Protein AF-A0A3A9H218-F1 (afdb_monomer)

Secondary structure (DSSP, 8-state):
--EE-TTS-EESSHHHHHHHHHHHHHHHHHHHHHHHHHHHHHHHHHHHHHHHHHHHHHHHHHHT-SS------HHHHHHHH--

Structure (mmCIF, N/CA/C/O backbone):
data_AF-A0A3A9H218-F1
#
_entry.id   AF-A0A3A9H218-F1
#
loop_
_atom_site.group_PDB
_atom_site.id
_atom_site.type_symbol
_atom_site.label_atom_id
_atom_site.label_alt_id
_atom_site.label_comp_id
_atom_site.label_asym_id
_atom_site.label_entity_id
_atom_site.label_seq_id
_atom_site.pdbx_PDB_ins_code
_atom_site.Cartn_x
_atom_site.Cartn_y
_atom_site.Cartn_z
_atom_site.occupancy
_atom_site.B_iso_or_equiv
_atom_site.auth_seq_id
_atom_site.auth_comp_id
_atom_site.auth_asym_id
_atom_site.auth_atom_id
_atom_site.pdbx_PDB_model_num
ATOM 1 N N . MET A 1 1 ? 25.110 1.908 -38.944 1.00 82.50 1 MET A N 1
ATOM 2 C CA . MET A 1 1 ? 24.326 0.829 -38.299 1.00 82.50 1 MET A CA 1
ATOM 3 C C . MET A 1 1 ? 23.173 1.470 -37.542 1.00 82.50 1 MET A C 1
ATOM 5 O O . MET A 1 1 ? 23.287 2.647 -37.230 1.00 82.50 1 MET A O 1
ATOM 9 N N . ARG A 1 2 ? 22.072 0.752 -37.300 1.00 89.69 2 ARG A N 1
ATOM 10 C CA . ARG A 1 2 ? 21.004 1.196 -36.387 1.00 89.69 2 ARG A CA 1
ATOM 11 C C . ARG A 1 2 ? 21.034 0.323 -35.138 1.00 89.69 2 ARG A C 1
ATOM 13 O O . ARG A 1 2 ? 21.377 -0.851 -35.250 1.00 89.69 2 ARG A O 1
ATOM 20 N N . TYR A 1 3 ? 20.675 0.899 -34.000 1.00 91.88 3 TYR A N 1
ATOM 21 C CA . TYR A 1 3 ? 20.674 0.229 -32.701 1.00 91.88 3 TYR A CA 1
ATOM 22 C C . TYR A 1 3 ? 19.232 -0.008 -32.262 1.00 91.88 3 TYR A C 1
ATOM 24 O O . TYR A 1 3 ? 18.367 0.814 -32.558 1.00 91.88 3 TYR A O 1
ATOM 32 N N . ILE A 1 4 ? 18.960 -1.141 -31.622 1.00 92.50 4 ILE A N 1
ATOM 33 C CA . ILE A 1 4 ? 17.617 -1.529 -31.184 1.00 92.50 4 ILE A CA 1
ATOM 34 C C . ILE A 1 4 ? 17.694 -1.811 -29.689 1.00 92.50 4 ILE A C 1
ATOM 36 O O . ILE A 1 4 ? 18.536 -2.605 -29.280 1.00 92.50 4 ILE A O 1
ATOM 40 N N . SER A 1 5 ? 16.841 -1.159 -28.904 1.00 90.75 5 SER A N 1
ATOM 41 C CA . SER A 1 5 ? 16.723 -1.397 -27.464 1.00 90.75 5 SER A CA 1
ATOM 42 C C . SER A 1 5 ? 15.838 -2.602 -27.149 1.00 90.75 5 SER A C 1
ATOM 44 O O . SER A 1 5 ? 15.033 -3.035 -27.977 1.00 90.75 5 SER A O 1
ATOM 46 N N . ASP A 1 6 ? 15.900 -3.072 -25.902 1.00 88.62 6 ASP A N 1
ATOM 47 C CA . ASP A 1 6 ? 15.066 -4.172 -25.387 1.00 88.62 6 ASP A CA 1
ATOM 48 C C . ASP A 1 6 ? 13.543 -3.940 -25.525 1.00 88.62 6 ASP A C 1
ATOM 50 O O . ASP A 1 6 ? 12.767 -4.894 -25.566 1.00 88.62 6 ASP A O 1
ATOM 54 N N . ASP A 1 7 ? 13.086 -2.681 -25.606 1.00 90.38 7 ASP A N 1
ATOM 55 C CA . ASP A 1 7 ? 11.682 -2.314 -25.860 1.00 90.38 7 ASP A CA 1
ATOM 56 C C . ASP A 1 7 ? 11.354 -2.127 -27.357 1.00 90.38 7 ASP A C 1
ATOM 58 O O . ASP A 1 7 ? 10.336 -1.521 -27.698 1.00 90.38 7 ASP A O 1
ATOM 62 N N . ASN A 1 8 ? 12.194 -2.662 -28.252 1.00 90.69 8 ASN A N 1
ATOM 63 C CA . ASN A 1 8 ? 12.088 -2.600 -29.715 1.00 90.69 8 ASN A CA 1
ATOM 64 C C . ASN A 1 8 ? 12.112 -1.178 -30.307 1.00 90.69 8 ASN A C 1
ATOM 66 O O . ASN A 1 8 ? 11.651 -0.967 -31.435 1.00 90.69 8 ASN A O 1
ATOM 70 N N . LYS A 1 9 ? 12.655 -0.184 -29.592 1.00 92.12 9 LYS A N 1
ATOM 71 C CA . LYS A 1 9 ? 12.873 1.153 -30.161 1.00 92.12 9 LYS A CA 1
ATOM 72 C C . LYS A 1 9 ? 14.173 1.195 -30.944 1.00 92.12 9 LYS A C 1
ATOM 74 O O . LYS A 1 9 ? 15.174 0.611 -30.549 1.00 92.12 9 LYS A O 1
ATOM 79 N N . VAL A 1 10 ? 14.146 1.911 -32.064 1.00 93.50 10 VAL A N 1
ATOM 80 C CA . VAL A 1 10 ? 15.288 2.028 -32.972 1.00 93.50 10 VAL A CA 1
ATOM 81 C C . VAL A 1 10 ? 15.953 3.386 -32.786 1.00 93.50 10 VAL A C 1
ATOM 83 O O . VAL A 1 10 ? 15.286 4.417 -32.865 1.00 93.50 10 VAL A O 1
ATOM 86 N N . PHE A 1 11 ? 17.268 3.378 -32.603 1.00 95.06 11 PHE A N 1
ATOM 87 C CA . PHE A 1 11 ? 18.107 4.553 -32.396 1.00 95.06 11 PHE A CA 1
ATOM 88 C C . PHE A 1 11 ? 19.167 4.679 -33.490 1.00 95.06 11 PHE A C 1
ATOM 90 O O . PHE A 1 11 ? 19.560 3.698 -34.139 1.00 95.06 11 PHE A O 1
ATOM 97 N N . ASN A 1 12 ? 19.630 5.911 -33.699 1.00 93.19 12 ASN A N 1
ATOM 98 C CA . ASN A 1 12 ? 20.641 6.213 -34.709 1.00 93.19 12 ASN A CA 1
ATOM 99 C C . ASN A 1 12 ? 22.056 6.002 -34.168 1.00 93.19 12 ASN A C 1
ATOM 101 O O . ASN A 1 12 ? 22.960 5.683 -34.939 1.00 93.19 12 ASN A O 1
ATOM 105 N N . THR A 1 13 ? 22.237 6.142 -32.853 1.00 94.00 13 THR A N 1
ATOM 106 C CA . THR A 1 13 ? 23.520 5.935 -32.178 1.00 94.00 13 THR A CA 1
ATOM 107 C C . THR A 1 13 ? 23.403 4.937 -31.030 1.00 94.00 13 THR A C 1
ATOM 109 O O . THR A 1 13 ? 22.342 4.763 -30.429 1.00 94.00 13 THR A O 1
ATOM 112 N N . GLU A 1 14 ? 24.520 4.285 -30.713 1.00 92.31 14 GLU A N 1
ATOM 113 C CA . GLU A 1 14 ? 24.626 3.379 -29.566 1.00 92.31 14 GLU A CA 1
ATOM 114 C C . GLU A 1 14 ? 24.402 4.116 -28.248 1.00 92.31 14 GLU A C 1
ATOM 116 O O . GLU A 1 14 ? 23.744 3.607 -27.345 1.00 92.31 14 GLU A O 1
ATOM 121 N N . GLN A 1 15 ? 24.917 5.346 -28.166 1.00 93.44 15 GLN A N 1
ATOM 122 C CA . GLN A 1 15 ? 24.805 6.183 -26.983 1.00 93.44 15 GLN A CA 1
ATOM 123 C C . GLN A 1 15 ? 23.339 6.482 -26.648 1.00 93.44 15 GLN A C 1
ATOM 125 O O . GLN A 1 15 ? 22.931 6.285 -25.508 1.00 93.44 15 GLN A O 1
ATOM 130 N N . GLU A 1 16 ? 22.527 6.878 -27.634 1.00 92.62 16 GLU A N 1
ATOM 131 C CA . GLU A 1 16 ? 21.087 7.108 -27.441 1.00 92.62 16 GLU A CA 1
ATOM 132 C C . GLU A 1 16 ? 20.362 5.847 -26.945 1.00 92.62 16 GLU A C 1
ATOM 134 O O . GLU A 1 16 ? 19.524 5.926 -26.044 1.00 92.62 16 GLU A O 1
ATOM 139 N N . CYS A 1 17 ? 20.707 4.684 -27.508 1.00 93.06 17 CYS A N 1
ATOM 140 C CA . CYS A 1 17 ? 20.139 3.397 -27.108 1.00 93.06 17 CYS A CA 1
ATOM 141 C C . CYS A 1 17 ? 20.490 3.069 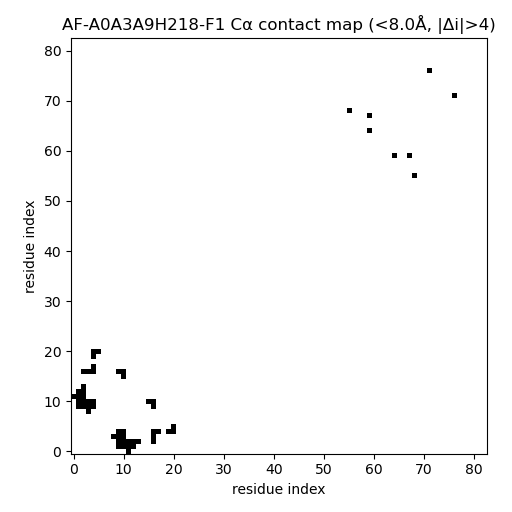-25.647 1.00 93.06 17 CYS A C 1
ATOM 143 O O . CYS A 1 17 ? 19.609 2.761 -24.844 1.00 93.06 17 CYS A O 1
ATOM 145 N N . CYS A 1 18 ? 21.765 3.221 -25.280 1.00 92.75 18 CYS A N 1
ATOM 146 C CA . CYS A 1 18 ? 22.266 2.960 -23.933 1.00 92.75 18 CYS A CA 1
ATOM 147 C C . CYS A 1 18 ? 21.660 3.918 -22.889 1.00 92.75 18 CYS A C 1
ATOM 149 O O . CYS A 1 18 ? 21.225 3.487 -21.819 1.00 92.75 18 CYS A O 1
ATOM 151 N N . GLU A 1 19 ? 21.560 5.214 -23.204 1.00 93.88 19 GLU A N 1
ATOM 152 C CA . GLU A 1 19 ? 20.942 6.214 -22.325 1.00 93.88 19 GLU A CA 1
ATOM 153 C C . GLU A 1 19 ? 19.451 5.941 -22.084 1.00 93.88 19 GLU A C 1
ATOM 155 O O . GLU A 1 19 ? 18.957 6.118 -20.965 1.00 93.88 19 GLU A O 1
ATOM 160 N N . HIS A 1 20 ? 18.721 5.507 -23.117 1.00 92.44 20 HIS A N 1
ATOM 161 C CA . HIS A 1 20 ? 17.310 5.132 -23.000 1.00 92.44 20 HIS A CA 1
ATOM 162 C C . HIS A 1 20 ? 17.129 3.931 -22.072 1.00 92.44 20 HIS A C 1
ATOM 164 O O . HIS A 1 20 ? 16.341 3.990 -21.125 1.00 92.44 20 HIS A O 1
ATOM 170 N N . GLU A 1 21 ? 17.898 2.867 -22.283 1.00 91.12 21 GLU A N 1
ATOM 171 C CA . GLU A 1 21 ? 17.840 1.678 -21.434 1.00 91.12 21 GLU A CA 1
ATOM 172 C C . GLU A 1 21 ? 18.211 1.979 -19.982 1.00 91.12 21 GLU A C 1
ATOM 174 O O . GLU A 1 21 ?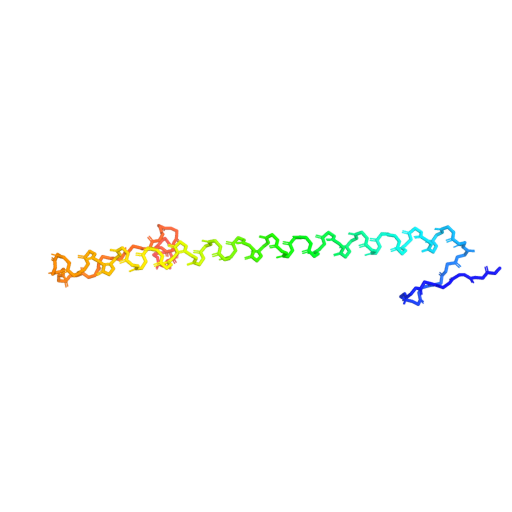 17.563 1.478 -19.059 1.00 91.12 21 GLU A O 1
ATOM 179 N N . GLN A 1 22 ? 19.209 2.838 -19.761 1.00 92.44 22 GLN A N 1
ATOM 180 C CA . GLN A 1 22 ? 19.590 3.259 -18.419 1.00 92.44 22 GLN A CA 1
ATOM 181 C C . GLN A 1 22 ? 18.445 4.000 -17.719 1.00 92.44 22 GLN A C 1
ATOM 183 O O . GLN A 1 22 ? 18.064 3.628 -16.609 1.00 92.44 22 GLN A O 1
ATOM 188 N N . LYS A 1 23 ? 17.808 4.967 -18.393 1.00 92.19 23 LYS A N 1
ATOM 189 C CA . LYS A 1 23 ? 16.629 5.674 -17.858 1.00 92.19 23 LYS A CA 1
ATOM 190 C C . LYS A 1 23 ? 15.475 4.724 -17.546 1.00 92.19 23 LYS A C 1
ATOM 192 O O . LYS A 1 23 ? 14.784 4.904 -16.543 1.00 92.19 23 LYS A O 1
ATOM 197 N N . MET A 1 24 ? 15.262 3.709 -18.381 1.00 90.81 24 MET A N 1
ATOM 198 C CA . MET A 1 24 ? 14.225 2.700 -18.159 1.00 90.81 24 MET A CA 1
ATOM 199 C C . MET A 1 24 ? 14.523 1.844 -16.923 1.00 90.81 24 MET A C 1
ATOM 201 O O . MET A 1 24 ? 13.626 1.623 -16.102 1.00 90.81 24 MET A O 1
ATOM 205 N N . ARG A 1 25 ? 15.777 1.404 -16.748 1.00 90.62 25 ARG A N 1
ATOM 206 C CA . ARG A 1 25 ? 16.225 0.671 -15.552 1.00 90.62 25 ARG A CA 1
ATOM 207 C C . ARG A 1 25 ? 16.058 1.512 -14.288 1.00 90.62 25 ARG A C 1
ATOM 209 O O . ARG A 1 25 ? 15.437 1.047 -13.331 1.00 90.62 25 ARG A O 1
ATOM 216 N N . ASP A 1 26 ? 16.519 2.757 -14.316 1.00 91.25 26 ASP A N 1
ATOM 217 C CA . ASP A 1 26 ? 16.447 3.671 -13.174 1.00 91.25 26 ASP A CA 1
ATOM 218 C C . ASP A 1 26 ? 14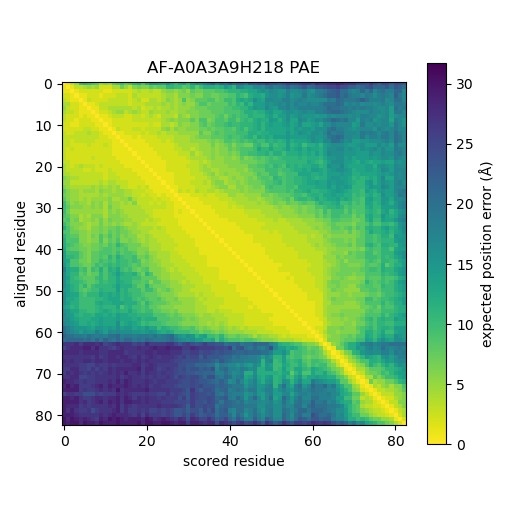.991 4.005 -12.814 1.00 91.25 26 ASP A C 1
ATOM 220 O O . ASP A 1 26 ? 14.595 3.953 -11.647 1.00 91.25 26 ASP A O 1
ATOM 224 N N . GLY A 1 27 ? 14.146 4.249 -13.821 1.00 90.50 27 GLY A N 1
ATOM 225 C CA . GLY A 1 27 ? 12.715 4.477 -13.634 1.00 90.50 27 GLY A CA 1
ATOM 226 C C . GLY A 1 27 ? 11.994 3.268 -13.030 1.00 90.50 27 GLY A C 1
ATOM 227 O O . GLY A 1 27 ? 11.135 3.429 -12.159 1.00 90.50 27 GLY A O 1
ATOM 228 N N . LYS A 1 28 ? 12.356 2.046 -13.443 1.00 91.12 28 LYS A N 1
ATOM 229 C CA . LYS A 1 28 ? 11.813 0.808 -12.864 1.00 91.12 28 LYS A CA 1
ATOM 230 C C . LYS A 1 28 ? 12.244 0.639 -11.405 1.00 91.12 28 LYS A C 1
ATOM 232 O O . LYS A 1 28 ? 11.391 0.377 -10.559 1.00 91.12 28 LYS A O 1
ATOM 237 N N . ALA A 1 29 ? 13.524 0.855 -11.103 1.00 92.00 29 ALA A N 1
ATOM 238 C CA . ALA A 1 29 ? 14.055 0.772 -9.743 1.00 92.00 29 ALA A CA 1
ATOM 239 C C . ALA A 1 29 ? 13.395 1.797 -8.803 1.00 92.00 29 ALA A C 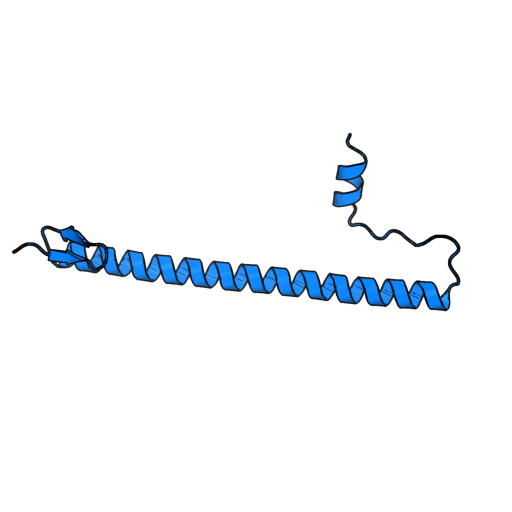1
ATOM 241 O O . ALA A 1 29 ? 13.014 1.461 -7.679 1.00 92.00 29 ALA A O 1
ATOM 242 N N . MET A 1 30 ? 13.187 3.031 -9.274 1.00 93.19 30 MET A N 1
ATOM 243 C CA . MET A 1 30 ? 12.504 4.073 -8.505 1.00 93.19 30 MET A CA 1
ATOM 244 C C . MET A 1 30 ? 11.043 3.706 -8.215 1.00 93.19 30 MET A C 1
ATOM 246 O O . MET A 1 30 ? 10.594 3.841 -7.075 1.00 93.19 30 MET A O 1
ATOM 250 N N . LYS A 1 31 ? 10.308 3.200 -9.216 1.00 92.88 31 LYS A N 1
ATOM 251 C CA . LYS A 1 31 ? 8.922 2.733 -9.034 1.00 92.88 31 LYS A CA 1
ATOM 252 C C . LYS A 1 31 ? 8.835 1.580 -8.036 1.00 92.88 31 LYS A C 1
ATOM 254 O O . LYS A 1 31 ? 7.964 1.594 -7.172 1.00 92.88 31 LYS A O 1
ATOM 259 N N . GLU A 1 32 ? 9.745 0.613 -8.119 1.00 94.75 32 GLU A N 1
ATOM 260 C CA . GLU A 1 32 ? 9.775 -0.522 -7.192 1.00 94.75 32 GLU A CA 1
ATOM 261 C C . GLU A 1 32 ? 10.070 -0.075 -5.753 1.00 94.75 32 GLU A C 1
ATOM 263 O O . GLU A 1 32 ? 9.422 -0.537 -4.813 1.00 94.75 32 GLU A O 1
ATOM 268 N N . LYS A 1 33 ? 11.006 0.866 -5.567 1.00 95.50 33 LYS A N 1
ATOM 269 C CA . LYS A 1 33 ? 11.292 1.447 -4.250 1.00 95.50 33 LYS A CA 1
ATOM 270 C C . LYS A 1 33 ? 10.066 2.159 -3.674 1.00 95.50 33 LYS A C 1
ATOM 272 O O . LYS A 1 33 ? 9.734 1.941 -2.510 1.00 95.50 33 LYS A O 1
ATOM 277 N N . LEU A 1 34 ? 9.378 2.961 -4.487 1.00 95.19 34 LEU A N 1
ATOM 278 C CA . LEU A 1 34 ? 8.173 3.675 -4.067 1.00 95.19 34 LEU A CA 1
ATOM 279 C C . LEU A 1 34 ? 7.047 2.710 -3.672 1.00 95.19 34 LEU A C 1
ATOM 281 O O . LEU A 1 34 ? 6.401 2.915 -2.647 1.00 95.19 34 LEU A O 1
ATOM 285 N N . GLU A 1 35 ? 6.840 1.632 -4.434 1.00 95.38 35 GLU A N 1
ATOM 286 C CA . GLU A 1 35 ? 5.829 0.628 -4.092 1.00 95.38 35 GLU A CA 1
ATOM 287 C C . GLU A 1 35 ? 6.189 -0.117 -2.800 1.00 95.38 35 GLU A C 1
ATOM 289 O O . GLU A 1 35 ? 5.327 -0.305 -1.945 1.00 95.38 35 GLU A O 1
ATOM 294 N N . LYS A 1 36 ? 7.467 -0.460 -2.582 1.00 96.69 36 LYS A N 1
ATOM 295 C CA . LYS A 1 36 ? 7.924 -1.042 -1.306 1.00 96.69 36 LYS A CA 1
ATOM 296 C C . LYS A 1 36 ? 7.667 -0.105 -0.125 1.00 96.69 36 LYS A C 1
ATOM 298 O O . LYS A 1 36 ? 7.187 -0.554 0.916 1.00 96.69 36 LYS A O 1
ATOM 303 N N . GLU A 1 37 ? 7.950 1.189 -0.270 1.00 96.81 37 GLU A N 1
ATOM 304 C CA . GLU A 1 37 ? 7.663 2.187 0.768 1.00 96.81 37 GLU A CA 1
ATOM 305 C C . GLU A 1 37 ? 6.158 2.335 1.026 1.00 96.81 37 GLU A C 1
ATOM 307 O O . GLU A 1 37 ? 5.734 2.400 2.182 1.00 96.81 37 GLU A O 1
ATOM 312 N N . ARG A 1 38 ? 5.339 2.332 -0.031 1.00 95.06 38 ARG A N 1
ATOM 313 C CA . ARG A 1 38 ? 3.876 2.359 0.070 1.00 95.06 38 ARG A CA 1
ATOM 314 C C . ARG A 1 38 ? 3.347 1.142 0.829 1.00 95.06 38 ARG A C 1
ATOM 316 O O . ARG A 1 38 ? 2.590 1.311 1.783 1.00 95.06 38 ARG A O 1
ATOM 323 N N . GLN A 1 39 ? 3.779 -0.062 0.455 1.00 94.94 39 GLN A N 1
ATOM 324 C CA . GLN A 1 39 ? 3.385 -1.305 1.124 1.00 94.94 39 GLN A CA 1
ATOM 325 C C . GLN A 1 39 ? 3.816 -1.317 2.591 1.00 94.94 39 GLN A C 1
ATOM 327 O O . GLN A 1 39 ? 3.027 -1.670 3.464 1.00 94.94 39 GLN A O 1
ATOM 332 N N . LYS A 1 40 ? 5.032 -0.843 2.894 1.00 97.56 40 LYS A N 1
ATOM 333 C CA . LYS A 1 40 ? 5.502 -0.698 4.277 1.00 97.56 40 LYS A CA 1
ATOM 334 C C . LYS A 1 40 ? 4.572 0.198 5.101 1.00 97.56 40 LYS A C 1
ATOM 336 O O . LYS A 1 40 ? 4.174 -0.198 6.194 1.00 97.56 40 LYS A O 1
ATOM 341 N N . ARG A 1 41 ? 4.188 1.365 4.573 1.00 96.00 41 ARG A N 1
ATOM 342 C CA . ARG A 1 41 ? 3.266 2.285 5.262 1.00 96.00 41 ARG A CA 1
ATOM 343 C C . ARG A 1 41 ? 1.886 1.664 5.481 1.00 96.00 41 ARG A C 1
ATOM 345 O O . ARG A 1 41 ? 1.329 1.819 6.561 1.00 96.00 41 ARG A O 1
ATOM 352 N N . ILE A 1 42 ? 1.352 0.932 4.501 1.00 90.31 42 ILE A N 1
ATOM 353 C CA . ILE A 1 42 ? 0.076 0.208 4.646 1.00 90.31 42 ILE A CA 1
ATOM 354 C C . ILE A 1 42 ? 0.174 -0.840 5.761 1.00 90.31 42 ILE A C 1
ATOM 356 O O . ILE A 1 42 ? -0.696 -0.900 6.626 1.00 90.31 42 ILE A O 1
ATOM 360 N N . CYS A 1 43 ? 1.254 -1.622 5.795 1.00 93.81 43 CYS A N 1
ATOM 361 C CA . CYS A 1 43 ? 1.484 -2.598 6.859 1.00 93.81 43 CYS A CA 1
ATOM 362 C C . CYS A 1 43 ? 1.563 -1.943 8.246 1.00 93.81 43 CYS A C 1
ATOM 364 O O . CYS A 1 43 ? 1.018 -2.480 9.207 1.00 93.81 43 CYS A O 1
ATOM 366 N N . GLU A 1 44 ? 2.224 -0.789 8.369 1.00 96.69 44 GLU A N 1
ATOM 367 C CA . GLU A 1 44 ? 2.283 -0.032 9.626 1.00 96.69 44 GLU A CA 1
ATOM 368 C C . GLU A 1 44 ? 0.903 0.478 10.062 1.00 96.69 44 GLU A C 1
ATOM 370 O O . GLU A 1 44 ? 0.569 0.397 11.243 1.00 96.69 44 GLU A O 1
ATOM 375 N N . ILE A 1 45 ? 0.084 0.958 9.122 1.00 90.75 45 ILE A N 1
ATOM 376 C CA . ILE A 1 45 ? -1.297 1.383 9.390 1.00 90.75 45 ILE A CA 1
ATOM 377 C C . ILE A 1 45 ? -2.135 0.204 9.896 1.00 90.75 45 ILE A C 1
ATOM 379 O O . ILE A 1 45 ? -2.776 0.319 10.938 1.00 90.75 45 ILE A O 1
ATOM 383 N N . ASN A 1 46 ? -2.087 -0.939 9.208 1.00 83.88 46 ASN A N 1
ATOM 384 C CA . ASN A 1 46 ? -2.856 -2.126 9.590 1.00 83.88 46 ASN A CA 1
ATOM 385 C C . ASN A 1 46 ? -2.480 -2.621 10.992 1.00 83.88 46 ASN A C 1
ATOM 387 O O . ASN A 1 46 ? -3.365 -2.897 11.796 1.00 83.88 46 ASN A O 1
ATOM 391 N N . LYS A 1 47 ? -1.182 -2.642 11.325 1.00 94.31 47 LYS A N 1
ATOM 392 C CA . LYS A 1 47 ? -0.719 -2.992 12.678 1.00 94.31 47 LYS A CA 1
ATOM 393 C C . LYS A 1 47 ? -1.310 -2.078 13.748 1.00 94.31 47 LYS A C 1
ATOM 395 O O . LYS A 1 47 ? -1.797 -2.566 14.761 1.00 94.31 47 LYS A O 1
ATOM 400 N N . LYS A 1 48 ? -1.320 -0.763 13.513 1.00 93.44 48 LYS A N 1
ATOM 401 C CA . LYS A 1 48 ? -1.913 0.195 14.459 1.00 93.44 48 LYS A CA 1
ATOM 402 C C . LYS A 1 48 ? -3.421 -0.000 14.618 1.00 93.44 48 LYS A C 1
ATOM 404 O O . LYS A 1 48 ? -3.932 0.147 15.723 1.00 93.44 48 LYS A O 1
ATOM 409 N N . TYR A 1 49 ? -4.130 -0.350 13.545 1.00 85.12 49 TYR A N 1
ATOM 410 C CA . TYR A 1 49 ? -5.552 -0.693 13.626 1.00 85.12 49 TYR A CA 1
ATOM 411 C C . TYR A 1 49 ? -5.798 -1.960 14.453 1.00 85.12 49 TYR A C 1
ATOM 41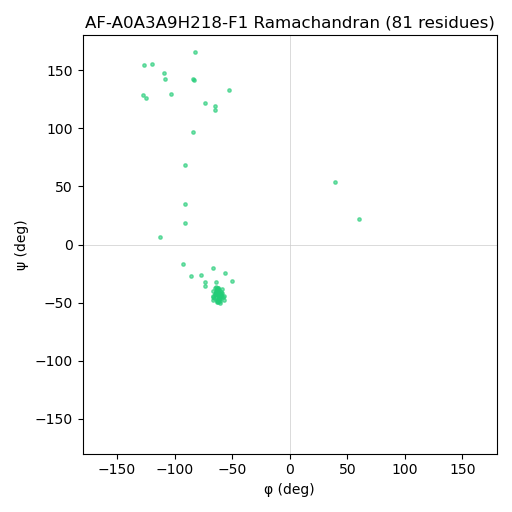3 O O . TYR A 1 49 ? -6.699 -1.969 15.289 1.00 85.12 49 TYR A O 1
ATOM 421 N N . GLU A 1 50 ? -4.983 -3.002 14.277 1.00 87.25 50 GLU A N 1
ATOM 422 C CA . GLU A 1 50 ? -5.065 -4.219 15.094 1.00 87.25 50 GLU A CA 1
ATOM 423 C C . GLU A 1 50 ? -4.786 -3.934 16.578 1.00 87.25 50 GLU A C 1
ATOM 425 O O . GLU A 1 50 ? -5.490 -4.440 17.453 1.00 87.25 50 GLU A O 1
ATOM 430 N N . GLU A 1 51 ? -3.777 -3.111 16.875 1.00 93.06 51 GLU A N 1
ATOM 431 C CA . GLU A 1 51 ? -3.465 -2.663 18.238 1.00 93.06 51 GLU A CA 1
ATOM 432 C C . GLU A 1 51 ? -4.635 -1.893 18.857 1.00 93.06 51 GLU A C 1
ATOM 434 O O . GLU A 1 51 ? -5.054 -2.198 19.974 1.00 93.06 51 GLU A O 1
ATOM 439 N N . LEU A 1 52 ? -5.220 -0.951 18.114 1.00 87.69 52 LEU A N 1
ATOM 440 C CA . LEU A 1 52 ?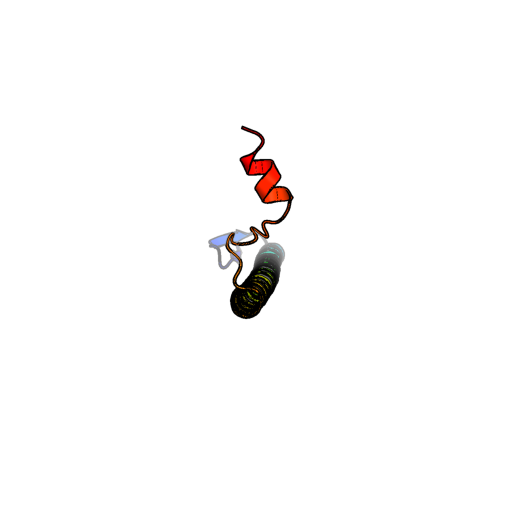 -6.395 -0.205 18.554 1.00 87.69 52 LEU A CA 1
ATOM 441 C C . LEU A 1 52 ? -7.577 -1.140 18.842 1.00 87.69 52 LEU A C 1
ATOM 443 O O . LEU A 1 52 ? -8.224 -1.017 19.880 1.00 87.69 52 LEU A O 1
ATOM 447 N N . GLN A 1 53 ? -7.844 -2.104 17.961 1.00 83.94 53 GLN A N 1
ATOM 448 C CA . GLN A 1 53 ? -8.935 -3.059 18.142 1.00 83.94 53 GLN A CA 1
ATOM 449 C C . GLN A 1 53 ? -8.744 -3.925 19.397 1.00 83.94 53 GLN A C 1
ATOM 451 O O . GLN A 1 53 ? -9.722 -4.220 20.092 1.00 83.94 53 GLN A O 1
ATOM 456 N N . LYS A 1 54 ? -7.501 -4.311 19.715 1.00 90.62 54 LYS A N 1
ATOM 457 C CA . LYS A 1 54 ? -7.178 -5.026 20.960 1.00 90.62 54 LYS A CA 1
ATOM 458 C C . LYS A 1 54 ? -7.469 -4.171 22.187 1.00 90.62 54 LYS A C 1
ATOM 460 O O . LYS A 1 54 ? -8.186 -4.637 23.065 1.00 90.62 54 LYS A O 1
ATOM 465 N N . LEU A 1 55 ? -7.007 -2.920 22.201 1.00 89.25 55 LEU A N 1
ATOM 466 C CA . LEU A 1 55 ? -7.256 -1.988 23.305 1.00 89.25 55 LEU A CA 1
ATOM 467 C C . LEU A 1 55 ? -8.755 -1.750 23.531 1.00 89.25 55 LEU A C 1
ATOM 469 O O . LEU A 1 55 ? -9.217 -1.767 24.668 1.00 89.25 55 LEU A O 1
ATOM 473 N N . ILE A 1 56 ? -9.531 -1.587 22.454 1.00 84.56 56 ILE A N 1
ATOM 474 C CA . ILE A 1 56 ? -10.994 -1.464 22.539 1.00 84.56 56 ILE A CA 1
ATOM 475 C C . ILE A 1 56 ? -11.601 -2.732 23.144 1.00 84.56 56 ILE A C 1
ATOM 477 O O . ILE A 1 56 ? -12.448 -2.648 24.028 1.00 84.56 56 ILE A O 1
ATOM 481 N N . SER A 1 57 ? -11.150 -3.907 22.701 1.00 84.56 57 SER A N 1
ATOM 482 C CA . SER A 1 57 ? -11.658 -5.191 23.195 1.00 84.56 57 SER A CA 1
ATOM 483 C C . SER A 1 57 ? -11.337 -5.421 24.675 1.00 84.56 57 SER A C 1
ATOM 485 O O . SER A 1 57 ? -12.146 -6.004 25.392 1.00 84.56 57 SER A O 1
ATOM 487 N N . GLU A 1 58 ? -10.160 -4.999 25.138 1.00 89.00 58 GLU A N 1
ATOM 488 C CA . GLU A 1 58 ? -9.765 -5.044 26.552 1.00 89.00 58 GLU A CA 1
ATOM 489 C C . GLU A 1 58 ? -10.617 -4.080 27.385 1.00 89.00 58 GLU A C 1
ATOM 491 O O . GLU A 1 58 ? -11.235 -4.496 28.362 1.00 89.00 58 GLU A O 1
ATOM 496 N N . PHE A 1 59 ? -10.775 -2.837 26.925 1.00 85.12 59 PHE A N 1
ATOM 497 C CA . PHE A 1 59 ? -11.647 -1.854 27.566 1.00 85.12 59 PHE A CA 1
ATOM 498 C C . PHE A 1 59 ? -13.104 -2.338 27.676 1.00 85.12 59 PHE A C 1
ATOM 500 O O . PHE A 1 59 ? -13.736 -2.201 28.723 1.00 85.12 59 PHE A O 1
ATOM 507 N N . GLU A 1 60 ? -13.653 -2.937 26.615 1.00 83.00 60 GLU A N 1
ATOM 508 C CA . GLU A 1 60 ? -15.025 -3.457 26.628 1.00 83.00 60 GLU A CA 1
ATOM 509 C C . GLU A 1 60 ? -15.222 -4.579 27.659 1.00 83.00 60 GLU A C 1
ATOM 511 O O . GLU A 1 60 ? -16.273 -4.634 28.307 1.00 83.00 60 GLU A O 1
ATOM 516 N N . LYS A 1 61 ? -14.217 -5.450 27.832 1.00 84.44 61 LYS A N 1
ATOM 517 C CA . LYS A 1 61 ? -14.235 -6.523 28.838 1.00 84.44 61 LYS A CA 1
ATOM 518 C C . LYS A 1 61 ? -14.194 -5.972 30.258 1.00 84.44 61 LYS A C 1
ATOM 520 O O . LYS A 1 61 ? -14.963 -6.435 31.097 1.00 84.44 61 LYS A O 1
ATOM 525 N N . ASP A 1 62 ? -13.324 -4.999 30.508 1.00 86.00 62 ASP A N 1
ATOM 526 C CA . ASP A 1 62 ? -13.069 -4.491 31.856 1.00 86.00 62 ASP A CA 1
ATOM 527 C C . ASP A 1 62 ? -14.218 -3.618 32.383 1.00 86.00 62 ASP A C 1
ATOM 529 O O . ASP A 1 62 ? -14.501 -3.621 33.582 1.00 86.00 62 ASP A O 1
ATOM 533 N N . PHE A 1 63 ? -14.915 -2.892 31.500 1.00 81.75 63 PHE A N 1
ATOM 534 C CA . PHE A 1 63 ? -15.852 -1.837 31.907 1.00 81.75 63 PHE A CA 1
ATOM 535 C C . PHE A 1 63 ? -17.342 -2.111 31.619 1.00 81.75 63 PHE A C 1
ATOM 537 O O . PHE A 1 63 ? -18.155 -1.218 31.851 1.00 81.75 63 PHE A O 1
ATOM 544 N N . VAL A 1 64 ? -17.733 -3.314 31.157 1.00 67.38 64 VAL A N 1
ATOM 545 C CA . VAL A 1 64 ? -19.138 -3.727 30.867 1.00 67.38 64 VAL A CA 1
ATOM 546 C C . VAL A 1 64 ? -19.943 -2.585 30.224 1.00 67.38 64 VAL A C 1
ATOM 548 O O . VAL A 1 64 ? -20.976 -2.122 30.718 1.00 67.38 64 VAL A O 1
ATOM 551 N N . VAL A 1 65 ? -19.405 -2.049 29.131 1.00 63.19 65 VAL A N 1
ATOM 552 C CA . VAL A 1 65 ? -19.923 -0.823 28.519 1.00 63.19 65 VAL A CA 1
ATOM 553 C C . VAL A 1 65 ? -21.245 -1.124 27.807 1.00 63.19 65 VAL A C 1
ATOM 555 O O . VAL A 1 65 ? -21.296 -1.943 26.893 1.00 63.19 65 VAL A O 1
ATOM 558 N N . ARG A 1 66 ? -22.339 -0.446 28.193 1.00 58.69 66 ARG A N 1
ATOM 559 C CA . ARG A 1 66 ? -23.645 -0.553 27.498 1.00 58.69 66 ARG A CA 1
ATOM 560 C C . ARG A 1 66 ? -23.621 0.018 26.074 1.00 58.69 66 ARG A C 1
ATOM 562 O O . ARG A 1 66 ? -24.502 -0.304 25.283 1.00 58.69 66 ARG A O 1
ATOM 569 N N . GLN A 1 67 ? -22.652 0.878 25.758 1.00 59.12 67 GLN A N 1
ATOM 570 C CA . GLN A 1 67 ? -22.442 1.449 24.429 1.00 59.12 67 GLN A CA 1
ATOM 571 C C . GLN A 1 67 ? -20.996 1.214 24.007 1.00 59.12 67 GLN A C 1
ATOM 573 O O . GLN A 1 67 ? -20.078 1.545 24.755 1.00 59.12 67 GLN A O 1
ATOM 578 N N . LYS A 1 68 ? -20.808 0.663 22.805 1.00 61.03 68 LYS A N 1
ATOM 579 C CA . LYS A 1 6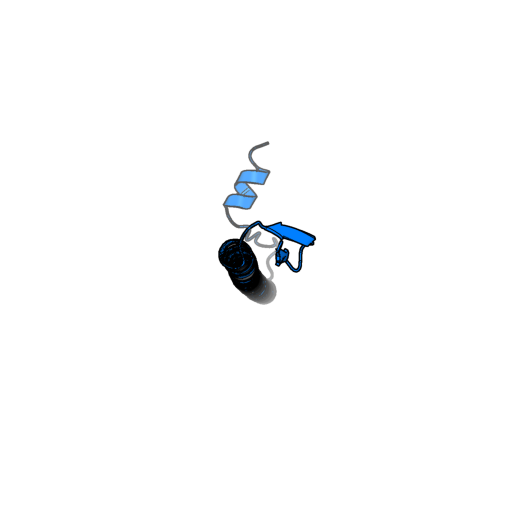8 ? -19.484 0.516 22.203 1.00 61.03 68 LYS A CA 1
ATOM 580 C C . LYS A 1 68 ? -18.902 1.904 21.938 1.00 61.03 68 LYS A C 1
ATOM 582 O O . LYS A 1 68 ? -19.516 2.657 21.178 1.00 61.03 68 LYS A O 1
ATOM 587 N N . PRO A 1 69 ? -17.762 2.273 22.536 1.00 62.06 69 PRO A N 1
ATOM 588 C CA . PRO A 1 69 ? -17.123 3.535 22.210 1.00 62.06 69 PRO A CA 1
ATOM 589 C C . PRO A 1 69 ? -16.656 3.499 20.746 1.00 62.06 69 PRO A C 1
ATOM 591 O O . PRO A 1 69 ? -15.832 2.675 20.353 1.00 62.06 69 PRO A O 1
ATOM 594 N N . TYR A 1 70 ? -17.229 4.371 19.914 1.00 60.06 70 TYR A N 1
ATOM 595 C CA . TYR A 1 70 ? -16.864 4.487 18.504 1.00 60.06 70 TYR A CA 1
ATOM 596 C C . TYR A 1 70 ? -15.635 5.391 18.373 1.00 60.06 70 TYR A C 1
ATOM 598 O O . TYR A 1 70 ? -15.739 6.616 18.376 1.00 60.06 70 TYR A O 1
ATOM 606 N N . PHE A 1 71 ? -14.456 4.780 18.281 1.00 64.50 71 PHE A N 1
ATOM 607 C CA . PHE A 1 71 ? -13.194 5.484 18.055 1.00 64.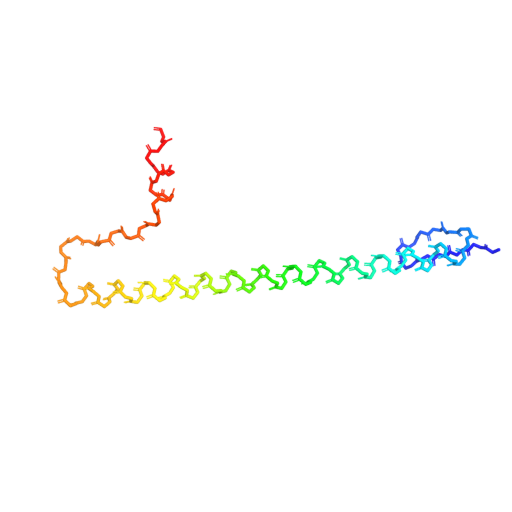50 71 PHE A CA 1
ATOM 608 C C . PHE A 1 71 ? -12.904 5.586 16.554 1.00 64.50 71 PHE A C 1
ATOM 610 O O . PHE A 1 71 ? -11.990 4.942 16.046 1.00 64.50 71 PHE A O 1
ATOM 617 N N . ALA A 1 72 ? -13.700 6.365 15.822 1.00 60.28 72 ALA A N 1
ATOM 618 C CA . ALA A 1 72 ? -13.339 6.722 14.453 1.00 60.28 72 ALA A CA 1
ATOM 619 C C . ALA A 1 72 ? -12.400 7.937 14.446 1.00 60.28 72 ALA A C 1
ATOM 621 O O . ALA A 1 72 ? -12.594 8.869 15.237 1.00 60.28 72 ALA A O 1
ATOM 622 N N . PRO A 1 73 ? -11.405 7.979 13.540 1.00 61.41 73 PRO A N 1
ATOM 623 C CA . PRO A 1 73 ? -10.674 9.204 13.262 1.00 61.41 73 PRO A CA 1
ATOM 624 C C . PRO A 1 73 ? -11.669 10.324 12.939 1.00 61.41 73 PRO A C 1
ATOM 626 O O . PRO A 1 73 ? -12.577 10.131 12.132 1.00 61.41 73 PRO A O 1
ATOM 629 N N . VAL A 1 74 ? -11.495 11.506 13.538 1.00 58.16 74 VAL A N 1
ATOM 630 C CA . VAL A 1 74 ? -12.405 12.661 13.372 1.00 58.16 74 VAL A CA 1
ATOM 631 C C . VAL A 1 74 ? -12.687 12.968 11.894 1.00 58.16 74 VAL A C 1
ATOM 633 O O . VAL A 1 74 ? -13.791 13.372 11.546 1.00 58.16 74 VAL A O 1
ATOM 636 N N . CYS A 1 75 ? -11.722 12.707 11.009 1.00 55.88 75 CYS A N 1
ATOM 637 C CA . CYS A 1 75 ? -11.869 12.865 9.564 1.00 55.88 75 CYS A CA 1
ATOM 638 C C . CYS A 1 75 ? -12.940 11.945 8.943 1.00 55.88 75 CYS A C 1
ATOM 640 O O . CYS A 1 75 ? -13.663 12.382 8.054 1.00 55.88 75 CYS A O 1
ATOM 642 N N . GLU A 1 76 ? -13.078 10.696 9.400 1.00 59.69 76 GLU A N 1
ATOM 643 C CA . GLU A 1 76 ? -14.124 9.784 8.908 1.00 59.69 76 GLU A CA 1
ATOM 644 C C . GLU A 1 76 ? -15.506 10.175 9.443 1.00 59.69 76 GLU A C 1
ATOM 646 O O . GLU A 1 76 ? -16.490 10.124 8.706 1.00 59.69 76 GLU A O 1
ATOM 651 N N . LEU A 1 77 ? -15.574 10.658 10.689 1.00 61.12 77 LEU A N 1
ATOM 652 C CA . LEU A 1 77 ? -16.802 11.213 11.267 1.00 61.12 77 LEU A CA 1
ATOM 653 C C . LEU A 1 77 ? -17.269 12.469 10.522 1.00 61.12 77 LEU A C 1
ATOM 655 O O . LEU A 1 77 ? -18.455 12.602 10.238 1.00 61.12 77 LEU A O 1
ATOM 659 N N . MET A 1 78 ? -16.342 13.360 10.156 1.00 59.75 78 MET A N 1
ATOM 660 C CA . MET A 1 78 ? -16.643 14.547 9.348 1.00 59.75 78 MET A CA 1
ATOM 661 C C . MET A 1 78 ? -17.206 14.162 7.974 1.00 59.75 78 MET A C 1
ATOM 663 O O . MET A 1 78 ? -18.224 14.705 7.562 1.00 59.75 78 MET A O 1
ATOM 667 N N . ASN A 1 79 ? -16.614 13.173 7.298 1.00 60.38 79 ASN A N 1
ATOM 668 C CA . ASN A 1 79 ? -17.114 12.707 6.000 1.00 60.38 79 ASN A CA 1
ATOM 669 C C . ASN A 1 79 ? -18.519 12.084 6.080 1.00 60.38 79 ASN A C 1
ATOM 671 O O . ASN A 1 79 ? -19.286 12.205 5.131 1.00 60.38 79 ASN A O 1
ATOM 675 N N . MET A 1 80 ? -18.874 11.437 7.196 1.00 60.03 80 MET A N 1
ATOM 676 C CA . MET A 1 80 ? -20.222 10.888 7.410 1.00 60.03 80 MET A CA 1
ATOM 677 C C . MET A 1 80 ? -21.270 11.952 7.776 1.00 60.03 80 MET A C 1
ATOM 679 O O . MET A 1 80 ? -22.453 11.745 7.517 1.00 60.03 80 MET A O 1
ATOM 683 N N . LEU A 1 81 ? -20.856 13.073 8.379 1.00 64.69 81 LEU A N 1
ATOM 684 C CA . LEU A 1 81 ? -21.744 14.162 8.813 1.00 64.69 81 LEU A CA 1
ATOM 685 C C . LEU A 1 81 ? -21.921 15.272 7.764 1.00 64.69 81 LEU A C 1
ATOM 687 O O . LEU A 1 81 ? -22.857 16.057 7.878 1.00 64.69 81 LEU A O 1
ATOM 691 N N . CYS A 1 82 ? -21.047 15.352 6.759 1.00 56.62 82 CYS A N 1
ATOM 692 C CA . CYS A 1 82 ? -21.098 16.357 5.693 1.00 56.62 82 CYS A CA 1
ATOM 693 C C . CYS A 1 82 ? -21.916 15.924 4.454 1.00 56.62 82 CYS A C 1
ATOM 695 O O . 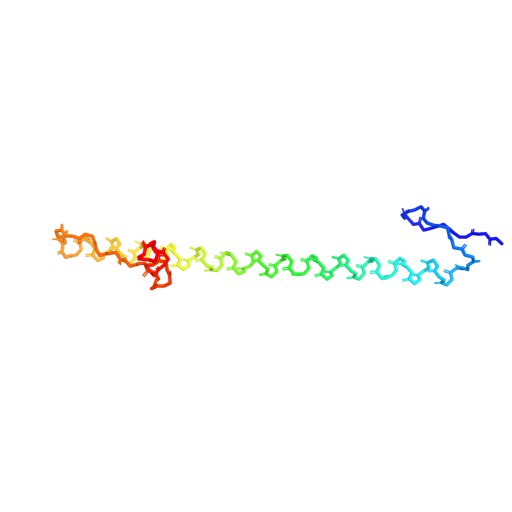CYS A 1 82 ? -21.545 16.291 3.338 1.00 56.62 82 CYS A O 1
ATOM 697 N N . MET A 1 83 ? -23.006 15.164 4.636 1.00 46.81 83 MET A N 1
ATOM 698 C CA . MET A 1 83 ? -24.023 14.967 3.585 1.00 46.81 83 MET A CA 1
ATOM 699 C C . MET A 1 83 ? -25.037 16.108 3.558 1.00 46.81 83 MET A C 1
ATOM 701 O O . MET A 1 83 ? -25.509 16.497 4.650 1.00 46.81 83 MET A O 1
#

Sequence (83 aa):
MRYISDDNKVFNTEQECCEHEQKMRDGKAMKEKLEKERQKRICEINKKYEELQKLISEFEKDFVVRQKPYFAPVCELMNMLCM

Mean predicted aligned error: 10.46 Å

Radius of gyration: 26.03 Å; Cα contacts (8 Å, |Δi|>4): 29; chains: 1; bounding box: 49×23×70 Å

Solvent-accessible surface area (backbone atoms only — not comparable to full-atom values): 4950 Å² total; per-residue (Å²): 124,76,35,70,39,99,86,72,48,78,30,78,40,65,65,62,36,52,54,51,53,49,51,52,52,52,52,50,53,50,51,52,51,50,50,52,53,52,52,51,51,51,52,55,52,51,52,52,51,54,52,50,54,48,54,51,54,51,50,46,67,76,62,72,56,95,63,83,82,80,86,66,59,66,70,60,54,48,66,70,67,70,115

pLDDT: mean 83.62, std 13.86, range [46.81, 97.56]

Foldseek 3Di:
DWDAEPVRDIHPDPVVRVVVVVCVVVVVVVVVVVVVVVVVVVVVVVVVVVVVVVVQVVCCVVPVDPDRPDPDDVVVVCVVVVD